Protein AF-A0A7K8U4K7-F1 (afdb_monomer)

Structure (mmCIF, N/CA/C/O backbone):
data_AF-A0A7K8U4K7-F1
#
_entry.id   AF-A0A7K8U4K7-F1
#
loop_
_atom_site.group_PDB
_atom_site.id
_atom_site.type_symbol
_atom_site.label_atom_id
_atom_site.label_alt_id
_atom_site.label_comp_id
_at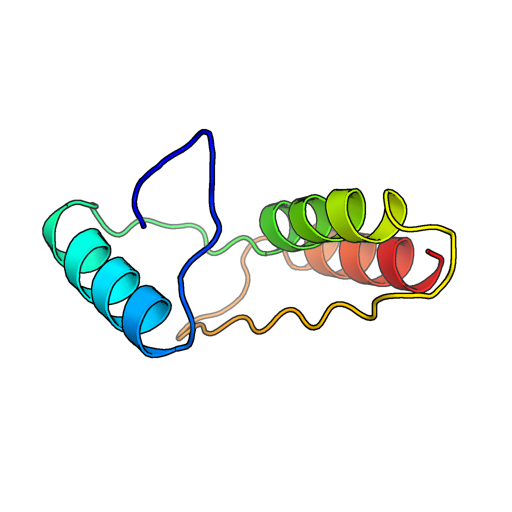om_site.label_asym_id
_atom_site.label_entity_id
_atom_site.label_seq_id
_atom_site.pdbx_PDB_ins_code
_atom_site.Cartn_x
_atom_site.Cartn_y
_atom_site.Cartn_z
_atom_site.occupancy
_atom_site.B_iso_or_equiv
_atom_site.auth_seq_id
_atom_site.auth_comp_id
_atom_site.auth_asym_id
_atom_site.auth_atom_id
_atom_site.pdbx_PDB_model_num
ATOM 1 N N . ASN A 1 1 ? -5.979 -12.424 0.355 1.00 81.94 1 ASN A N 1
ATOM 2 C CA . ASN A 1 1 ? -6.350 -13.847 0.566 1.00 81.94 1 ASN A CA 1
ATOM 3 C C . ASN A 1 1 ? -6.213 -14.318 2.031 1.00 81.94 1 ASN A C 1
ATOM 5 O O . ASN A 1 1 ? -6.600 -15.443 2.321 1.00 81.94 1 ASN A O 1
ATOM 9 N N . GLY A 1 2 ? -5.685 -13.508 2.963 1.00 84.62 2 GLY A N 1
ATOM 10 C CA . GLY A 1 2 ? -5.503 -13.906 4.368 1.00 84.62 2 GLY A CA 1
ATOM 11 C C . GLY A 1 2 ? -4.265 -14.772 4.642 1.00 84.62 2 GLY A C 1
ATOM 12 O O . GLY A 1 2 ? -4.116 -15.254 5.758 1.00 84.62 2 GLY A O 1
ATOM 13 N N . ASN A 1 3 ? -3.389 -14.970 3.653 1.00 89.31 3 ASN A N 1
ATOM 14 C CA . ASN A 1 3 ? -2.144 -15.718 3.799 1.00 89.31 3 ASN A CA 1
ATOM 15 C C . ASN A 1 3 ? -0.968 -14.744 4.039 1.00 89.31 3 ASN A C 1
ATOM 17 O O . ASN A 1 3 ? -0.606 -14.007 3.121 1.00 89.31 3 ASN A O 1
ATOM 21 N N . PRO A 1 4 ? -0.339 -14.739 5.230 1.00 84.94 4 PRO A N 1
ATOM 22 C CA . PRO A 1 4 ? 0.784 -13.845 5.524 1.00 84.94 4 PRO A CA 1
ATOM 23 C C . PRO A 1 4 ? 2.043 -14.125 4.692 1.00 84.94 4 PRO A C 1
ATOM 25 O O . PRO A 1 4 ? 2.854 -13.225 4.495 1.00 84.94 4 PRO A O 1
ATOM 28 N N . GLN A 1 5 ? 2.227 -15.359 4.213 1.00 89.38 5 GLN A N 1
ATOM 29 C CA . GLN A 1 5 ? 3.376 -15.758 3.395 1.00 89.38 5 GLN A CA 1
ATOM 30 C C . GLN A 1 5 ? 3.173 -15.461 1.904 1.00 89.38 5 GLN A C 1
ATOM 32 O O . GLN A 1 5 ? 4.143 -15.423 1.151 1.00 89.38 5 GLN A O 1
ATOM 37 N N . ASN A 1 6 ? 1.930 -15.256 1.464 1.00 89.06 6 ASN A N 1
ATOM 38 C CA . ASN A 1 6 ? 1.607 -14.957 0.075 1.00 89.06 6 ASN A CA 1
ATOM 39 C C . ASN A 1 6 ? 0.453 -13.944 0.000 1.00 89.06 6 ASN A C 1
ATOM 41 O O . ASN A 1 6 ? -0.703 -14.356 0.076 1.00 89.06 6 ASN A O 1
ATOM 45 N N . PRO A 1 7 ? 0.727 -12.647 -0.208 1.00 87.56 7 PRO A N 1
ATOM 46 C CA . PRO A 1 7 ? -0.313 -11.622 -0.247 1.00 87.56 7 PRO A CA 1
ATOM 47 C C . PRO A 1 7 ? -1.102 -11.574 -1.572 1.00 87.56 7 PRO A C 1
ATOM 49 O O . PRO A 1 7 ? -2.105 -10.861 -1.653 1.00 87.56 7 PRO A O 1
ATOM 52 N N . TYR A 1 8 ? -0.690 -12.313 -2.611 1.00 92.25 8 TYR A N 1
ATOM 53 C CA . TYR A 1 8 ? -1.282 -12.208 -3.947 1.00 92.25 8 TYR A CA 1
ATOM 54 C C . TYR A 1 8 ? -2.706 -12.776 -4.010 1.00 92.25 8 TYR A C 1
ATOM 56 O O . TYR A 1 8 ? -3.015 -13.843 -3.473 1.00 92.25 8 TYR A O 1
ATOM 64 N N . CYS A 1 9 ? -3.582 -12.057 -4.709 1.00 95.44 9 CYS A N 1
ATOM 65 C CA . CYS A 1 9 ? -4.949 -12.479 -4.997 1.00 95.44 9 CYS A CA 1
ATOM 66 C C . CYS A 1 9 ? -5.093 -12.811 -6.487 1.00 95.44 9 CYS A C 1
ATOM 68 O O . CYS A 1 9 ? -4.414 -12.223 -7.328 1.00 95.44 9 CYS A O 1
ATOM 70 N N . HIS A 1 10 ? -5.972 -13.759 -6.815 1.00 95.12 10 HIS A N 1
ATOM 71 C CA . HIS A 1 10 ? -6.252 -14.118 -8.202 1.00 95.12 10 HIS A CA 1
ATOM 72 C C . HIS A 1 10 ? -7.260 -13.135 -8.807 1.00 95.12 10 HIS A C 1
ATOM 74 O O . HIS A 1 10 ? -8.455 -13.215 -8.520 1.00 95.12 10 HIS A O 1
ATOM 80 N N . GLY A 1 11 ? -6.766 -12.198 -9.619 1.00 95.81 11 GLY A N 1
ATOM 81 C CA . GLY A 1 11 ? -7.593 -11.173 -10.254 1.00 95.81 11 GLY A CA 1
ATOM 82 C C . GLY A 1 11 ? -8.349 -10.288 -9.255 1.00 95.81 11 GLY A C 1
ATOM 83 O O . GLY A 1 11 ? -8.083 -10.296 -8.051 1.00 95.81 11 GLY A O 1
ATOM 84 N N . ILE A 1 12 ? -9.308 -9.517 -9.769 1.00 95.81 12 ILE A N 1
ATOM 85 C CA . ILE A 1 12 ? -10.142 -8.623 -8.952 1.00 95.81 12 ILE A CA 1
ATOM 86 C C . ILE A 1 12 ? -11.096 -9.415 -8.057 1.00 95.81 12 ILE A C 1
ATOM 88 O O . ILE A 1 12 ? -11.268 -9.057 -6.894 1.00 95.81 12 ILE A O 1
ATOM 92 N N . ASP A 1 13 ? -11.645 -10.529 -8.540 1.00 97.12 13 ASP A N 1
ATOM 93 C CA . ASP A 1 13 ? -12.550 -11.368 -7.748 1.00 97.12 13 ASP A CA 1
ATOM 94 C C . ASP A 1 13 ? -11.878 -11.870 -6.463 1.00 97.12 13 ASP A C 1
ATOM 96 O O . ASP A 1 13 ? -12.457 -11.784 -5.379 1.00 97.12 13 ASP A O 1
ATOM 100 N N . GLY A 1 14 ? -10.609 -12.290 -6.545 1.00 97.19 14 GLY A N 1
ATOM 101 C CA . GLY A 1 14 ? -9.835 -12.687 -5.370 1.00 97.19 14 GLY A CA 1
ATOM 102 C C . GLY A 1 14 ? -9.551 -11.529 -4.405 1.00 97.19 14 GLY A C 1
ATOM 103 O O . GLY A 1 14 ? -9.461 -11.747 -3.194 1.00 97.19 14 GLY A O 1
ATOM 104 N N . VAL A 1 15 ? -9.420 -10.298 -4.913 1.00 96.56 15 VAL A N 1
ATOM 105 C CA . VAL A 1 15 ? -9.296 -9.093 -4.074 1.00 96.56 15 VAL A CA 1
ATOM 106 C C . VAL A 1 15 ? -10.607 -8.835 -3.331 1.00 96.56 15 VAL A C 1
ATOM 108 O O . VAL A 1 15 ? -10.579 -8.622 -2.118 1.00 96.56 15 VAL A O 1
ATOM 111 N N . MET A 1 16 ? -11.747 -8.925 -4.019 1.00 97.12 16 MET A N 1
ATOM 112 C CA . MET A 1 16 ? -13.070 -8.736 -3.418 1.00 97.12 16 MET A CA 1
ATOM 113 C C . MET A 1 16 ? -13.366 -9.796 -2.354 1.00 97.12 16 MET A C 1
ATOM 115 O O . MET A 1 16 ? -13.797 -9.460 -1.251 1.00 97.12 16 MET A O 1
ATOM 119 N N . GLU A 1 17 ? -13.069 -11.068 -2.630 1.00 95.94 17 GLU A N 1
ATOM 120 C CA . GLU A 1 17 ? -13.227 -12.144 -1.648 1.00 95.94 17 GLU A CA 1
ATOM 121 C C . GLU A 1 17 ? -12.362 -11.898 -0.402 1.00 95.94 17 GLU A C 1
ATOM 123 O O . GLU A 1 17 ? -12.837 -12.002 0.734 1.00 95.94 17 GLU A O 1
ATOM 128 N N . ALA A 1 18 ? -11.092 -11.527 -0.602 1.00 96.00 18 ALA A N 1
ATOM 129 C CA . ALA A 1 18 ? -10.183 -11.212 0.490 1.00 96.00 18 ALA A CA 1
ATOM 130 C C . ALA A 1 18 ? -10.677 -10.022 1.324 1.00 96.00 18 ALA A C 1
ATOM 132 O O . ALA A 1 18 ? -10.610 -10.079 2.550 1.00 96.00 18 ALA A O 1
ATOM 133 N N . TYR A 1 19 ? -11.194 -8.979 0.675 1.00 95.06 19 TYR A N 1
ATOM 134 C CA . TYR A 1 19 ? -11.769 -7.812 1.334 1.00 95.06 19 TYR A CA 1
ATOM 135 C C . TYR A 1 19 ? -12.966 -8.190 2.221 1.00 95.06 19 TYR A C 1
ATOM 137 O O . TYR A 1 19 ? -12.949 -7.911 3.423 1.00 95.06 19 TYR A O 1
ATOM 145 N N . TYR A 1 20 ? -13.961 -8.904 1.680 1.00 95.00 20 TYR A N 1
ATOM 146 C CA . TYR A 1 20 ? -15.141 -9.327 2.447 1.00 95.00 20 TYR A CA 1
ATOM 147 C C . TYR A 1 20 ? -14.799 -10.263 3.606 1.00 95.00 20 TYR A C 1
ATOM 149 O O . TYR A 1 20 ? -15.449 -10.213 4.653 1.00 95.00 20 TYR A O 1
ATOM 157 N N . ARG A 1 21 ? -13.790 -11.125 3.434 1.00 94.12 21 ARG A N 1
ATOM 158 C CA . ARG A 1 21 ? -13.302 -11.993 4.508 1.00 94.12 21 ARG A CA 1
ATOM 159 C C . ARG A 1 21 ? -12.673 -11.171 5.630 1.00 94.12 21 ARG A C 1
ATOM 161 O O . ARG A 1 21 ? -13.052 -11.361 6.782 1.00 94.12 21 ARG A O 1
ATOM 168 N N . SER A 1 22 ? -11.775 -10.245 5.2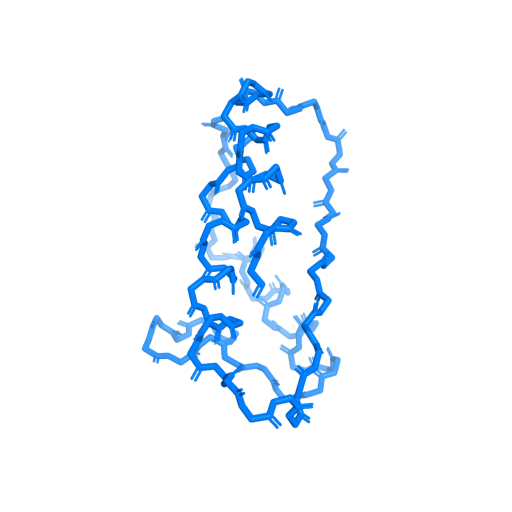91 1.00 93.62 22 SER A N 1
ATOM 169 C CA . SER A 1 22 ? -11.092 -9.390 6.267 1.00 93.62 22 SER A CA 1
ATOM 170 C C . SER A 1 22 ? -12.081 -8.599 7.119 1.00 93.62 22 SER A C 1
ATOM 172 O O . SER A 1 22 ? -11.947 -8.605 8.337 1.00 93.62 22 SER A O 1
ATOM 174 N N . LEU A 1 23 ? -13.124 -8.015 6.516 1.00 92.88 23 LEU A N 1
ATOM 175 C CA . LEU A 1 23 ? -14.165 -7.275 7.248 1.00 92.88 23 LEU A CA 1
ATOM 176 C C . LEU A 1 23 ? -14.849 -8.089 8.358 1.00 92.88 23 LEU A C 1
ATOM 178 O O . LEU A 1 23 ? -15.336 -7.510 9.323 1.00 92.88 23 LEU A O 1
ATOM 182 N N . LYS A 1 24 ? -14.906 -9.419 8.228 1.00 93.31 24 LYS A N 1
ATOM 183 C CA . LYS A 1 24 ? -15.525 -10.306 9.225 1.00 93.31 24 LYS A CA 1
ATOM 184 C C . LYS A 1 24 ? -14.549 -10.783 10.298 1.00 93.31 24 LYS A C 1
ATOM 186 O O . LYS A 1 24 ? -14.995 -11.279 11.327 1.00 93.31 24 LYS A O 1
ATOM 191 N N . SER A 1 25 ? -13.243 -10.705 10.045 1.00 91.06 25 SER A N 1
ATOM 192 C CA . SER A 1 25 ? -12.214 -11.321 10.890 1.00 91.06 25 SER A CA 1
ATOM 193 C C . SER A 1 25 ? -11.289 -10.326 11.583 1.00 91.06 25 SER A C 1
ATOM 195 O O . SER A 1 25 ? -10.500 -10.743 12.426 1.00 91.06 25 SER A O 1
ATOM 197 N N . VAL A 1 26 ? -11.331 -9.042 11.219 1.00 90.88 26 VAL A N 1
ATOM 198 C CA . VAL A 1 26 ? -10.471 -8.012 11.811 1.00 90.88 26 VAL A CA 1
ATOM 199 C C . VAL A 1 26 ? -11.286 -6.995 12.596 1.00 90.88 26 VAL A C 1
ATOM 201 O O . VAL A 1 26 ? -12.384 -6.607 12.202 1.00 90.88 26 VAL A O 1
ATOM 204 N N . GLN A 1 27 ? -10.711 -6.525 13.698 1.00 92.31 27 GLN A N 1
ATOM 205 C CA . GLN A 1 27 ? -11.189 -5.340 14.395 1.00 92.31 27 GLN A CA 1
ATOM 206 C C . GLN A 1 27 ? -10.604 -4.112 13.689 1.00 92.31 27 GLN A C 1
ATOM 208 O O . GLN A 1 27 ? -9.382 -3.969 13.612 1.00 92.31 27 GLN A O 1
ATOM 213 N N . LEU A 1 28 ? -11.457 -3.224 13.177 1.00 86.94 28 LEU A N 1
ATOM 214 C CA . LEU A 1 28 ? -10.997 -1.949 12.625 1.00 86.94 28 LEU A CA 1
ATOM 215 C C . LEU A 1 28 ? -10.407 -1.085 13.746 1.00 86.94 28 LEU A C 1
ATOM 217 O O . LEU A 1 28 ? -11.006 -0.952 14.816 1.00 86.94 28 LEU A O 1
ATOM 221 N N . TYR A 1 29 ? -9.226 -0.518 13.499 1.00 88.31 29 TYR A N 1
ATOM 222 C CA . TYR A 1 29 ? -8.502 0.315 14.454 1.00 88.31 29 TYR A CA 1
ATOM 223 C C . TYR A 1 29 ? -7.736 1.432 13.727 1.00 88.31 29 TYR A C 1
ATOM 225 O O . TYR A 1 29 ? -7.554 1.378 12.512 1.00 88.31 29 TYR A O 1
ATOM 233 N N . GLY A 1 30 ? -7.301 2.443 14.481 1.00 88.25 30 GLY A N 1
ATOM 234 C CA . GLY A 1 30 ? -6.424 3.517 14.005 1.00 88.25 30 GLY A CA 1
ATOM 235 C C . GLY A 1 30 ? -5.105 3.569 14.787 1.00 88.25 3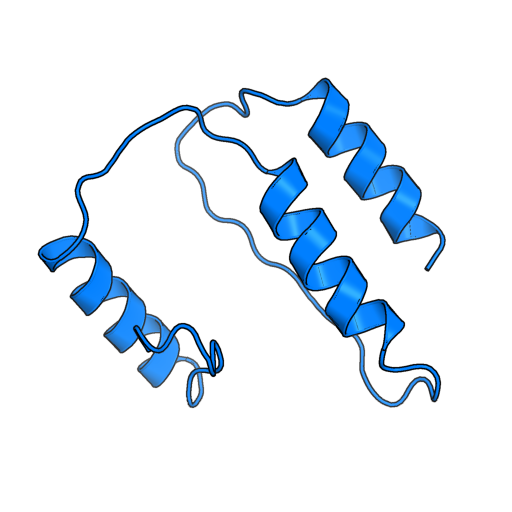0 GLY A C 1
ATOM 236 O O . GLY A 1 30 ? -4.980 2.910 15.820 1.00 88.25 30 GLY A O 1
ATOM 237 N N . PRO A 1 31 ? -4.118 4.372 14.360 1.00 93.12 31 PRO A N 1
ATOM 238 C CA . PRO A 1 31 ? -4.225 5.463 13.386 1.00 93.12 31 PRO A CA 1
ATOM 239 C C . PRO A 1 31 ? -4.151 5.021 11.915 1.00 93.12 31 PRO A C 1
ATOM 241 O O . PRO A 1 31 ? -3.738 3.906 11.603 1.00 93.12 31 PRO A O 1
ATOM 244 N N . THR A 1 32 ? -4.511 5.930 11.005 1.00 94.69 32 THR A N 1
ATOM 245 C CA . THR A 1 32 ? -4.418 5.724 9.550 1.00 94.69 32 THR A CA 1
ATOM 246 C C . THR A 1 32 ? -3.021 6.105 9.058 1.00 94.69 32 THR A C 1
ATOM 248 O O . THR A 1 32 ? -2.757 7.281 8.803 1.00 94.69 32 THR A O 1
ATOM 251 N N . ASN A 1 33 ? -2.127 5.118 8.932 1.00 95.9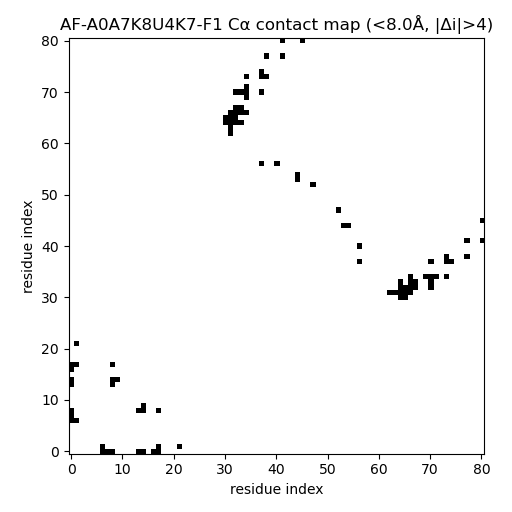4 33 ASN A N 1
ATOM 252 C CA . ASN A 1 33 ? -0.726 5.321 8.540 1.00 95.94 33 ASN A CA 1
ATOM 253 C C . ASN A 1 33 ? -0.421 4.742 7.152 1.00 95.94 33 ASN A C 1
ATOM 255 O O . ASN A 1 33 ? -0.630 3.549 6.925 1.00 95.94 33 ASN A O 1
ATOM 259 N N . PHE A 1 34 ? 0.105 5.552 6.230 1.00 97.31 34 PHE A N 1
ATOM 260 C CA . PHE A 1 34 ? 0.373 5.132 4.846 1.00 97.31 34 PHE A CA 1
ATOM 261 C C . PHE A 1 34 ? 1.840 4.791 4.580 1.00 97.31 34 PHE A C 1
ATOM 263 O O . PHE A 1 34 ? 2.120 3.944 3.726 1.00 97.31 34 PHE A O 1
ATOM 270 N N . ALA A 1 35 ? 2.788 5.376 5.317 1.00 97.81 35 ALA A N 1
ATOM 271 C CA . ALA A 1 35 ? 4.211 5.122 5.105 1.00 97.81 35 ALA A CA 1
ATOM 272 C C . ALA A 1 35 ? 4.573 3.619 5.125 1.00 97.81 35 ALA A C 1
ATOM 274 O O . ALA A 1 35 ? 5.343 3.184 4.261 1.00 97.81 35 ALA A O 1
ATOM 275 N N . PRO A 1 36 ? 4.013 2.771 6.021 1.00 96.38 36 PRO A N 1
ATOM 276 C CA . PRO A 1 36 ? 4.350 1.348 6.043 1.00 96.38 36 PRO A CA 1
ATOM 277 C C . PRO A 1 36 ? 3.989 0.603 4.751 1.00 96.38 36 PRO A C 1
ATOM 279 O O . PRO A 1 36 ? 4.800 -0.193 4.273 1.00 96.38 36 PRO A O 1
ATOM 282 N N . VAL A 1 37 ? 2.807 0.857 4.168 1.00 95.44 37 VAL A N 1
ATOM 283 C CA . VAL A 1 37 ? 2.362 0.148 2.953 1.00 95.44 37 VAL A CA 1
ATOM 284 C C . VAL A 1 37 ? 3.108 0.635 1.711 1.00 95.44 37 VAL A C 1
ATOM 286 O O . VAL A 1 37 ? 3.507 -0.188 0.888 1.00 95.44 37 VAL A O 1
ATOM 289 N N . ILE A 1 38 ? 3.400 1.938 1.620 1.00 97.44 38 ILE A N 1
ATOM 290 C CA . ILE A 1 38 ? 4.218 2.511 0.539 1.00 97.44 38 ILE A CA 1
ATOM 291 C C . ILE A 1 38 ? 5.607 1.866 0.541 1.00 97.44 38 ILE A C 1
ATOM 293 O O . ILE A 1 38 ? 6.036 1.313 -0.469 1.00 97.44 38 ILE A O 1
ATOM 297 N N . ASN A 1 39 ? 6.277 1.847 1.698 1.00 96.69 39 ASN A N 1
ATOM 298 C CA . ASN A 1 39 ? 7.605 1.246 1.836 1.00 96.69 39 ASN A CA 1
ATOM 299 C C . ASN A 1 39 ? 7.599 -0.271 1.613 1.00 96.69 39 ASN A C 1
ATOM 301 O O . ASN A 1 39 ? 8.597 -0.838 1.170 1.00 96.69 39 ASN A O 1
ATOM 305 N N . HIS A 1 40 ? 6.496 -0.952 1.929 1.00 93.38 40 HIS A N 1
ATOM 306 C CA . HIS A 1 40 ? 6.351 -2.371 1.630 1.00 93.38 40 HIS A CA 1
ATOM 307 C C . HIS A 1 40 ? 6.346 -2.608 0.118 1.00 93.38 40 HIS A C 1
ATOM 309 O O . HIS A 1 40 ? 7.196 -3.353 -0.362 1.00 93.38 40 HIS A O 1
ATOM 315 N N . VAL A 1 41 ? 5.473 -1.928 -0.634 1.00 93.12 41 VAL A N 1
ATOM 316 C CA . VAL A 1 41 ? 5.381 -2.066 -2.100 1.00 93.12 41 VAL A CA 1
ATOM 317 C C . VAL A 1 41 ? 6.667 -1.622 -2.796 1.00 93.12 41 VAL A C 1
ATOM 319 O O . VAL A 1 41 ? 7.123 -2.299 -3.714 1.00 93.12 41 VAL A O 1
ATOM 322 N N . ALA A 1 42 ? 7.305 -0.559 -2.308 1.00 94.69 42 ALA A N 1
ATOM 323 C CA . ALA A 1 42 ? 8.598 -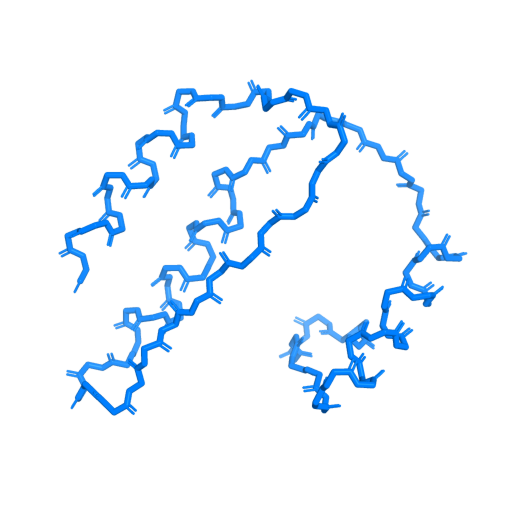0.089 -2.795 1.00 94.69 42 ALA A CA 1
ATOM 324 C C . ALA A 1 42 ? 9.669 -1.188 -2.815 1.00 94.69 42 ALA A C 1
ATOM 326 O O . ALA A 1 42 ? 10.394 -1.330 -3.795 1.00 94.69 42 ALA A O 1
ATOM 327 N N . ARG A 1 43 ? 9.746 -2.009 -1.757 1.00 92.62 43 ARG A N 1
ATOM 328 C CA . ARG A 1 43 ? 10.701 -3.126 -1.690 1.00 92.62 43 ARG A CA 1
ATOM 329 C C . ARG A 1 43 ? 10.420 -4.199 -2.739 1.00 92.62 43 ARG A C 1
ATOM 331 O O . ARG A 1 43 ? 11.368 -4.753 -3.287 1.00 92.62 43 ARG A O 1
ATOM 338 N N . TYR A 1 44 ? 9.148 -4.481 -3.031 1.00 89.19 44 TYR A N 1
ATOM 339 C CA . TYR A 1 44 ? 8.792 -5.395 -4.121 1.00 89.19 44 TYR A CA 1
ATOM 340 C C . TYR A 1 44 ? 9.181 -4.812 -5.475 1.00 89.19 44 TYR A C 1
ATOM 342 O O . TYR A 1 44 ? 9.842 -5.499 -6.249 1.00 89.19 44 TYR A O 1
ATOM 350 N N . ALA A 1 45 ? 8.843 -3.548 -5.737 1.00 92.19 45 ALA A N 1
ATOM 351 C CA . ALA A 1 45 ? 9.195 -2.889 -6.991 1.00 92.19 45 ALA A CA 1
ATOM 352 C C . ALA A 1 45 ? 10.719 -2.865 -7.205 1.00 92.19 45 ALA A C 1
ATOM 354 O O . ALA A 1 45 ? 11.196 -3.281 -8.253 1.00 92.19 45 ALA A O 1
ATOM 355 N N . ALA A 1 46 ? 11.492 -2.526 -6.168 1.00 92.19 46 ALA A N 1
ATOM 356 C CA . ALA A 1 46 ? 12.956 -2.507 -6.204 1.00 92.19 46 ALA A CA 1
ATOM 357 C C . ALA A 1 46 ? 13.603 -3.884 -6.469 1.00 92.19 46 ALA A C 1
ATOM 359 O O . ALA A 1 46 ? 14.771 -3.961 -6.865 1.00 92.19 46 ALA A O 1
ATOM 360 N N . SER A 1 47 ? 12.875 -4.983 -6.227 1.00 91.31 47 SER A N 1
ATOM 361 C CA . SER A 1 47 ? 13.350 -6.337 -6.537 1.00 91.31 47 SER A CA 1
ATOM 362 C C . SER A 1 47 ? 13.294 -6.667 -8.033 1.00 91.31 47 SER A C 1
ATOM 364 O O . SER A 1 47 ? 14.036 -7.540 -8.484 1.00 91.31 47 SER A O 1
ATOM 366 N N . VAL A 1 48 ? 12.482 -5.943 -8.813 1.00 90.38 48 VAL A N 1
ATOM 367 C CA . VAL A 1 48 ? 12.349 -6.117 -10.265 1.00 90.38 48 VAL A CA 1
ATOM 368 C C . VAL A 1 48 ? 13.168 -5.041 -10.975 1.00 90.38 48 VAL A C 1
ATOM 370 O O . VAL A 1 48 ? 12.741 -3.900 -11.110 1.00 90.38 48 VAL A O 1
ATOM 373 N N . LYS A 1 49 ? 14.377 -5.402 -11.416 1.00 87.38 49 LYS A N 1
ATOM 374 C CA . LYS A 1 49 ? 15.355 -4.449 -11.982 1.00 87.38 49 LYS A CA 1
ATOM 375 C C . LYS A 1 49 ? 15.440 -4.449 -13.505 1.00 87.38 49 LYS A C 1
ATOM 377 O O . LYS A 1 49 ? 16.107 -3.598 -14.080 1.00 87.38 49 LYS A O 1
ATOM 382 N N . ASP A 1 50 ? 14.813 -5.422 -14.153 1.00 92.06 50 ASP A N 1
ATOM 383 C CA . ASP A 1 50 ? 14.881 -5.616 -15.604 1.00 92.06 50 ASP A CA 1
ATOM 384 C C . ASP A 1 50 ? 13.865 -4.761 -16.381 1.00 92.06 50 ASP A C 1
ATOM 386 O O . ASP A 1 50 ? 13.819 -4.821 -17.608 1.00 92.06 50 ASP A O 1
ATOM 390 N N . GLY A 1 51 ? 13.048 -3.969 -15.679 1.00 87.06 51 GLY A N 1
ATOM 391 C CA . GLY A 1 51 ? 12.016 -3.124 -16.280 1.00 87.06 51 GLY A CA 1
ATOM 392 C C . GLY A 1 51 ? 10.816 -3.896 -16.834 1.00 87.06 51 GLY A C 1
ATOM 393 O O . GLY A 1 51 ? 9.975 -3.305 -17.505 1.00 87.06 51 GLY A O 1
ATOM 394 N N . SER A 1 52 ? 10.700 -5.198 -16.555 1.00 93.81 52 SER A N 1
ATOM 395 C CA . SER A 1 52 ? 9.594 -6.030 -17.049 1.00 93.81 52 SER A CA 1
ATOM 396 C C . SER A 1 52 ? 8.241 -5.699 -16.411 1.00 93.81 52 SER A C 1
ATOM 398 O O . SER A 1 52 ? 7.200 -6.110 -16.927 1.00 93.81 52 SER A O 1
ATOM 400 N N . GLN A 1 53 ? 8.235 -4.980 -15.284 1.00 92.38 53 GLN A N 1
ATOM 401 C CA . GLN A 1 53 ? 7.034 -4.695 -14.503 1.00 92.38 53 GLN A CA 1
ATOM 402 C C . GLN A 1 53 ? 7.015 -3.248 -14.021 1.00 92.38 53 GLN A C 1
ATOM 404 O O . GLN A 1 53 ? 8.025 -2.705 -13.579 1.00 92.38 53 GLN A O 1
ATOM 409 N N . TYR A 1 54 ? 5.822 -2.659 -14.042 1.00 91.56 54 TYR A N 1
ATOM 410 C CA . TYR A 1 54 ? 5.519 -1.384 -13.407 1.00 91.56 54 TYR A CA 1
ATOM 411 C C . TYR A 1 54 ? 4.421 -1.604 -12.367 1.00 91.56 54 TYR A C 1
ATOM 413 O O . TYR A 1 54 ? 3.392 -2.217 -12.659 1.00 91.56 54 TYR A O 1
ATOM 421 N N . PHE A 1 55 ? 4.644 -1.123 -11.147 1.00 93.19 55 PHE A N 1
ATOM 422 C CA . PHE A 1 55 ? 3.756 -1.368 -10.014 1.00 93.19 55 PHE A CA 1
ATOM 423 C C . PHE A 1 55 ? 2.878 -0.147 -9.746 1.00 93.19 55 PHE A C 1
ATOM 425 O O . PHE A 1 55 ? 3.375 0.966 -9.601 1.00 93.19 55 PHE A O 1
ATOM 432 N N . VAL A 1 56 ? 1.569 -0.372 -9.619 1.00 94.69 56 VAL A N 1
ATOM 433 C CA . VAL A 1 56 ? 0.594 0.657 -9.237 1.00 94.69 56 VAL A CA 1
ATOM 434 C C . VAL A 1 56 ? 0.021 0.311 -7.867 1.00 94.69 56 VAL A C 1
ATOM 436 O O . VAL A 1 56 ? -0.574 -0.751 -7.689 1.00 94.69 56 VAL A O 1
ATOM 439 N N . LEU A 1 57 ? 0.185 1.215 -6.900 1.00 96.00 57 LEU A N 1
ATOM 440 C CA . LEU A 1 57 ? -0.411 1.106 -5.569 1.00 96.00 57 LEU A CA 1
ATOM 441 C C . LEU A 1 57 ? -1.659 1.994 -5.483 1.00 96.00 57 LEU A C 1
ATOM 443 O O . LEU A 1 57 ? -1.557 3.217 -5.530 1.00 96.00 57 LEU A O 1
ATOM 447 N N . LEU A 1 58 ? -2.828 1.372 -5.316 1.00 96.56 58 LEU A N 1
ATOM 448 C CA . LEU A 1 58 ? -4.087 2.051 -5.007 1.00 96.56 58 LEU A CA 1
ATOM 449 C C . LEU A 1 58 ? -4.363 1.965 -3.502 1.00 96.56 58 LEU A C 1
ATOM 451 O O . LEU A 1 58 ? -4.479 0.868 -2.957 1.00 96.56 58 LEU A O 1
ATOM 455 N N . ILE A 1 59 ? -4.503 3.116 -2.843 1.00 95.44 59 ILE A N 1
ATOM 456 C CA . ILE A 1 59 ? -4.909 3.211 -1.436 1.00 95.44 59 ILE A CA 1
ATOM 457 C C . ILE A 1 59 ? -6.294 3.857 -1.379 1.00 95.44 59 ILE A C 1
ATOM 459 O O . ILE A 1 59 ? -6.504 4.926 -1.948 1.00 95.44 59 ILE A O 1
ATOM 463 N N . ILE A 1 60 ? -7.230 3.208 -0.684 1.00 94.62 60 ILE A N 1
ATOM 464 C CA . ILE A 1 60 ? -8.592 3.704 -0.452 1.00 94.62 60 ILE A CA 1
ATOM 465 C C . ILE A 1 60 ? -8.730 3.983 1.047 1.00 94.62 60 ILE A C 1
ATOM 467 O O . ILE A 1 60 ? -8.472 3.100 1.862 1.00 94.62 60 ILE A O 1
ATOM 471 N N . THR A 1 61 ? -9.115 5.207 1.406 1.00 92.81 61 THR A N 1
ATOM 472 C CA . THR A 1 61 ? -9.318 5.655 2.794 1.00 92.81 61 THR A CA 1
ATOM 473 C C . THR A 1 61 ? -10.531 6.577 2.866 1.00 92.81 61 THR A C 1
ATOM 475 O O . THR A 1 61 ? -10.832 7.273 1.897 1.00 92.81 61 THR A O 1
ATOM 478 N N . ASP A 1 62 ? -11.210 6.599 4.007 1.00 89.38 62 ASP A N 1
ATOM 479 C CA . ASP A 1 62 ? -12.311 7.513 4.328 1.00 89.38 62 ASP A CA 1
ATOM 480 C C . ASP A 1 62 ? -11.872 8.696 5.213 1.00 89.38 62 ASP A C 1
ATOM 482 O O . ASP A 1 62 ? -12.643 9.630 5.428 1.00 89.38 62 ASP A O 1
ATOM 486 N N . GLY A 1 63 ? -10.633 8.675 5.716 1.00 85.75 63 GLY A N 1
ATOM 487 C CA . GLY A 1 63 ? -10.132 9.634 6.699 1.00 85.75 63 GLY A CA 1
ATOM 488 C C . GLY A 1 63 ? -8.763 10.239 6.387 1.00 85.75 63 GLY A C 1
ATOM 489 O O . GLY A 1 63 ? -8.105 9.920 5.393 1.00 85.75 63 GLY A O 1
ATOM 490 N N . VAL A 1 64 ? -8.336 11.131 7.285 1.00 89.69 64 VAL A N 1
ATOM 491 C CA . VAL A 1 64 ? 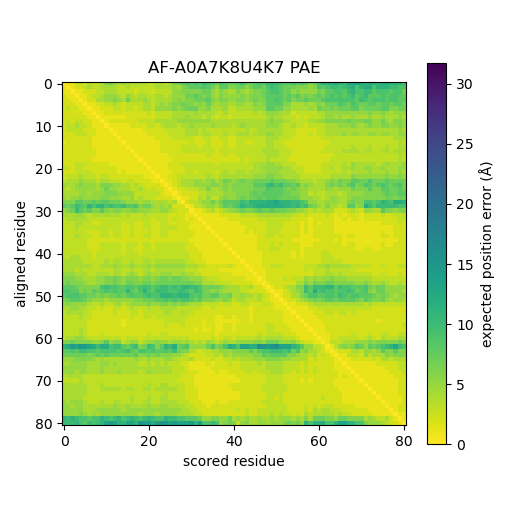-7.064 11.866 7.219 1.00 89.69 64 VAL A CA 1
ATOM 492 C C . VAL A 1 64 ? -5.883 10.969 7.605 1.00 89.69 64 VAL A C 1
ATOM 494 O O . VAL A 1 64 ? -5.966 10.159 8.528 1.00 89.69 64 VAL A O 1
ATOM 497 N N . ILE A 1 65 ? -4.757 11.154 6.915 1.00 93.88 65 ILE A N 1
ATOM 498 C CA . ILE A 1 65 ? -3.497 10.446 7.175 1.00 93.88 65 ILE A CA 1
ATOM 499 C C . ILE A 1 65 ? -2.865 10.962 8.474 1.00 93.88 65 ILE A C 1
ATOM 501 O O . ILE A 1 65 ? -2.643 12.162 8.636 1.00 93.88 65 ILE A O 1
ATOM 505 N N . SER A 1 66 ? -2.537 10.043 9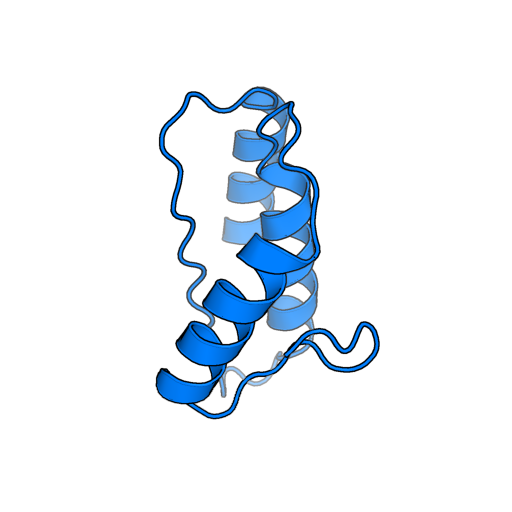.379 1.00 96.06 66 SER A N 1
ATOM 506 C CA . SER A 1 66 ? -1.948 10.346 10.689 1.00 96.06 66 SER A CA 1
ATOM 507 C C . SER A 1 66 ? -0.422 10.508 10.637 1.00 96.06 66 SER A C 1
ATOM 509 O O . SER A 1 66 ? 0.138 11.289 11.401 1.00 96.06 66 SER A O 1
ATOM 511 N N . ASP A 1 67 ? 0.257 9.831 9.708 1.00 96.88 67 ASP A N 1
ATOM 512 C CA . ASP A 1 67 ? 1.715 9.855 9.516 1.00 96.88 67 ASP A CA 1
ATOM 513 C C . ASP A 1 67 ? 2.132 10.677 8.281 1.00 96.88 67 ASP A C 1
ATOM 515 O O . ASP A 1 67 ? 2.978 10.273 7.481 1.00 96.88 67 ASP A O 1
ATOM 519 N N . MET A 1 68 ? 1.523 11.852 8.091 1.00 96.69 68 MET A N 1
A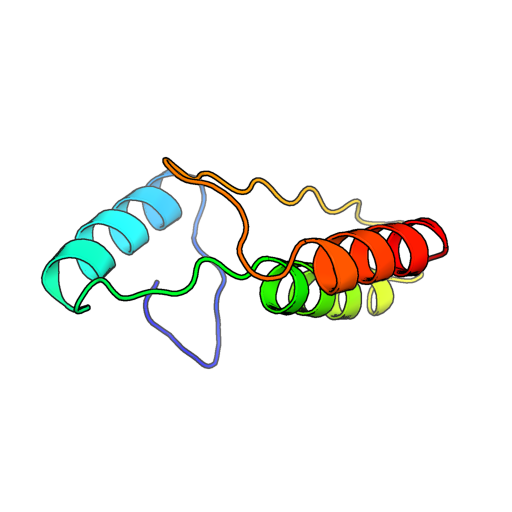TOM 520 C CA . MET A 1 68 ? 1.698 12.666 6.879 1.00 96.69 68 MET A CA 1
ATOM 521 C C . MET A 1 68 ? 3.171 12.990 6.566 1.00 96.69 68 MET A C 1
ATOM 523 O O . MET A 1 68 ? 3.571 12.995 5.402 1.00 96.69 68 MET A O 1
ATOM 527 N N . ALA A 1 69 ? 3.995 13.271 7.580 1.00 97.69 69 ALA A N 1
ATOM 528 C CA . ALA A 1 69 ? 5.412 13.577 7.375 1.00 97.69 69 ALA A CA 1
ATOM 529 C C . ALA A 1 69 ? 6.174 12.371 6.796 1.00 97.69 69 ALA A C 1
ATOM 531 O O . ALA A 1 69 ? 6.840 12.504 5.770 1.00 97.69 69 ALA A O 1
ATOM 532 N N . GLN A 1 70 ? 5.993 11.195 7.396 1.00 98.38 70 GLN A N 1
ATOM 533 C CA . GLN A 1 70 ? 6.611 9.934 6.985 1.00 98.38 70 GLN A CA 1
ATOM 534 C C . GLN A 1 70 ? 6.075 9.455 5.633 1.00 98.38 70 GLN A C 1
ATOM 536 O O . GLN A 1 70 ? 6.816 8.901 4.822 1.00 98.38 70 GLN A O 1
ATOM 541 N N . THR A 1 71 ? 4.788 9.688 5.368 1.00 97.50 71 THR A N 1
ATOM 542 C CA . THR A 1 71 ? 4.160 9.373 4.083 1.00 97.50 71 THR A CA 1
ATOM 543 C C . THR A 1 71 ? 4.801 10.178 2.957 1.00 97.50 71 THR A C 1
ATOM 545 O O . THR A 1 71 ? 5.181 9.599 1.942 1.00 97.50 71 THR A O 1
ATOM 548 N N . LYS A 1 72 ? 5.008 11.490 3.144 1.00 97.38 72 LYS A N 1
ATOM 549 C CA . LYS A 1 72 ? 5.716 12.326 2.159 1.00 97.38 72 LYS A CA 1
ATOM 550 C C . LYS A 1 72 ? 7.139 11.839 1.913 1.00 97.38 72 LYS A C 1
ATOM 552 O O . LYS A 1 72 ? 7.539 11.718 0.761 1.00 97.38 72 LYS A O 1
ATOM 557 N N . GLU A 1 73 ? 7.884 11.551 2.977 1.00 97.75 73 GLU A N 1
ATOM 558 C CA . GLU A 1 73 ? 9.251 11.035 2.863 1.00 97.75 73 GLU A CA 1
ATOM 559 C C . GLU A 1 73 ? 9.283 9.715 2.083 1.00 97.75 73 GLU A C 1
ATOM 561 O O . GLU A 1 73 ? 10.080 9.555 1.162 1.00 97.75 73 GLU A O 1
ATOM 566 N N . SER A 1 74 ? 8.348 8.807 2.376 1.00 97.38 74 SER A N 1
ATOM 567 C CA . SER A 1 74 ? 8.228 7.530 1.669 1.00 97.38 74 SER A CA 1
ATOM 568 C C . SER A 1 74 ? 7.936 7.738 0.180 1.00 97.38 74 SER A C 1
ATOM 570 O O . SER A 1 74 ? 8.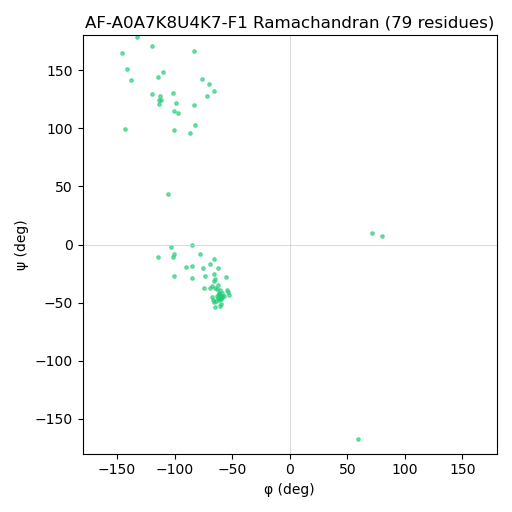573 7.107 -0.654 1.00 97.38 74 SER A O 1
ATOM 572 N N . ILE A 1 75 ? 7.033 8.657 -0.181 1.00 96.81 75 ILE A N 1
ATOM 573 C CA . ILE A 1 75 ? 6.733 8.976 -1.589 1.00 96.81 75 ILE A CA 1
ATOM 574 C C . ILE A 1 75 ? 7.971 9.525 -2.309 1.00 96.81 75 ILE A C 1
ATOM 576 O O . ILE A 1 75 ? 8.279 9.078 -3.412 1.00 96.81 75 ILE A O 1
ATOM 580 N N . VAL A 1 76 ? 8.698 10.460 -1.689 1.00 97.25 76 VAL A N 1
ATOM 581 C CA . VAL A 1 76 ? 9.926 11.024 -2.271 1.00 97.25 76 VAL A CA 1
ATOM 582 C C . VAL A 1 76 ? 10.973 9.932 -2.475 1.00 97.25 76 VAL A C 1
ATOM 584 O O . VAL A 1 76 ? 11.512 9.809 -3.571 1.00 97.25 76 VAL A O 1
ATOM 587 N N . ASN A 1 77 ? 11.210 9.090 -1.470 1.00 94.50 77 ASN A N 1
ATOM 588 C CA . ASN A 1 77 ? 12.187 8.007 -1.564 1.00 94.50 77 ASN A CA 1
ATOM 589 C C . ASN A 1 77 ? 11.838 7.009 -2.677 1.00 94.50 77 ASN A C 1
ATOM 591 O O . ASN A 1 77 ? 12.720 6.560 -3.401 1.00 94.50 77 ASN A O 1
ATOM 595 N N . VAL A 1 78 ? 10.552 6.690 -2.843 1.00 94.69 78 VAL A N 1
ATOM 596 C CA . VAL A 1 78 ? 10.081 5.763 -3.882 1.00 94.69 78 VAL A CA 1
ATOM 597 C C . VAL A 1 78 ? 10.130 6.376 -5.278 1.00 94.69 78 VAL A C 1
ATOM 599 O O . VAL A 1 78 ? 10.314 5.645 -6.242 1.00 94.69 78 VAL A O 1
ATOM 602 N N . SER A 1 79 ? 10.025 7.700 -5.410 1.00 93.12 79 SER A N 1
ATOM 603 C CA . SER A 1 79 ? 10.144 8.374 -6.712 1.00 93.12 79 SER A CA 1
ATOM 604 C C . SER A 1 79 ? 11.538 8.271 -7.348 1.00 93.12 79 SER A C 1
ATOM 606 O O . SER A 1 79 ? 11.700 8.609 -8.517 1.00 93.12 79 SER A O 1
ATOM 608 N N . LEU A 1 80 ? 12.532 7.822 -6.574 1.00 86.06 80 LEU A N 1
ATOM 609 C CA . LEU A 1 80 ? 13.927 7.657 -6.985 1.00 86.06 80 LEU A CA 1
ATOM 610 C C . LEU A 1 80 ? 14.313 6.193 -7.267 1.00 86.06 80 LEU A C 1
ATOM 612 O O . LEU A 1 80 ? 15.474 5.944 -7.596 1.00 86.06 80 LEU A O 1
ATOM 616 N N . LEU A 1 81 ? 13.386 5.243 -7.078 1.00 77.56 81 LEU A N 1
ATOM 617 C CA . LEU A 1 81 ? 13.569 3.825 -7.419 1.00 77.56 81 LEU A CA 1
ATOM 618 C C . LEU A 1 81 ? 13.476 3.605 -8.930 1.00 77.56 81 LEU A C 1
ATOM 620 O O . LEU A 1 81 ? 14.296 2.802 -9.427 1.00 77.56 81 LEU A O 1
#

InterPro domains:
  IPR010734 Copine, C-terminal [PF07002] (1-79)
  IPR036465 von Willebrand factor A-like domain superfamily [SSF53300] (17-76)
  IPR045052 Copine [PTHR10857] (1-79)

Organism: Oceanites oceanicus (NCBI:txid79653)

pLDDT: mean 93.07, std 4.08, range [77.56, 98.38]

Mean predicted aligned error: 3.71 Å

Foldseek 3Di:
DPDPVDPDADPVVRVVVVVVVCVVVDDDDDDAADLVVLVVVLVVVVVDDPPPDDDDDDDDDPDDHPPVVSNVVSVVVSVVD

Sequence (81 aa):
NGNPQNPYCHGIDGVMEAYYRSLKSVQLYGPTNFAPVINHVARYAASVKDGSQYFVLLIITDGVISDMAQTKESIVNVSLL

Secondary structure (DSSP, 8-state):
---TT----SHHHHHHHHHHHHHHH---------HHHHHHHHHHHHH--SS----------SS--S-HHHHHHHHHHHTT-

Solvent-accessible surface area (backbone atoms only — not comparable to full-atom values): 5267 Å² total; per-residue (Å²): 82,88,41,93,92,48,74,73,48,68,64,68,67,30,46,52,54,27,50,62,51,44,69,76,74,53,82,90,80,78,78,48,63,56,30,68,60,54,53,52,53,43,55,58,52,68,70,57,81,85,69,87,71,84,87,84,88,87,86,89,77,96,72,76,67,68,38,54,72,54,29,51,52,42,53,57,60,54,75,73,111

Radius of gyration: 14.47 Å; Cα contacts (8 Å, |Δi|>4): 48; chains: 1; bounding box: 31×29×32 Å